Protein AF-A0A7J6VMP1-F1 (afdb_monomer)

InterPro domains:
  IPR037759 Uncharacterized protein At4g29660-like [PTHR37898] (1-77)

Foldseek 3Di:
DVVVVVVVVVVVVVVVVVVVVVVVVCVVVDDPDDCVVVVVVVVVVVVVVVVVLVVVQVVVVVVVCVVPPPDDDDGDDD

Organism: Thalictrum thalictroides (NCBI:txid46969)

Structure (mmCIF, N/CA/C/O backbone):
data_AF-A0A7J6VMP1-F1
#
_entry.id   AF-A0A7J6VMP1-F1
#
loop_
_atom_site.group_PDB
_atom_site.id
_atom_site.type_symbol
_atom_site.label_atom_id
_atom_site.label_alt_id
_atom_site.label_comp_id
_atom_site.label_asym_id
_atom_site.label_entity_id
_atom_site.label_seq_id
_atom_site.pdbx_PDB_ins_code
_atom_site.Cartn_x
_atom_site.Cartn_y
_atom_site.Cartn_z
_atom_site.occupancy
_atom_site.B_iso_or_equiv
_atom_site.auth_seq_id
_atom_site.auth_comp_id
_atom_site.auth_asym_id
_atom_site.auth_atom_id
_atom_site.pdbx_PDB_model_num
ATOM 1 N N . MET A 1 1 ? 39.991 22.953 -35.306 1.00 57.47 1 MET A N 1
ATOM 2 C CA . MET A 1 1 ? 39.688 22.427 -33.950 1.00 57.47 1 MET A CA 1
ATOM 3 C C . MET A 1 1 ? 38.192 22.265 -33.691 1.00 57.47 1 MET A C 1
ATOM 5 O O . MET A 1 1 ? 37.805 21.189 -33.253 1.00 57.47 1 MET A O 1
ATOM 9 N N . ALA A 1 2 ? 37.348 23.263 -33.991 1.00 68.75 2 ALA A N 1
ATOM 10 C CA . ALA A 1 2 ? 35.897 23.201 -33.750 1.00 68.75 2 ALA A CA 1
ATOM 11 C C . ALA A 1 2 ? 35.200 21.983 -34.393 1.00 68.75 2 ALA A C 1
ATOM 13 O O . ALA A 1 2 ? 34.368 21.342 -33.764 1.00 68.75 2 ALA A O 1
ATOM 14 N N . THR A 1 3 ? 35.595 21.590 -35.604 1.00 79.50 3 THR A N 1
ATOM 15 C CA . THR A 1 3 ? 35.050 20.421 -36.316 1.00 79.50 3 THR A CA 1
ATOM 16 C C . THR A 1 3 ? 35.284 19.090 -35.596 1.00 79.50 3 THR A C 1
ATOM 18 O O . THR A 1 3 ? 34.424 18.219 -35.640 1.00 79.50 3 THR A O 1
ATOM 21 N N . ASN A 1 4 ? 36.410 18.927 -34.893 1.00 86.00 4 ASN A N 1
ATOM 22 C CA . ASN A 1 4 ? 36.704 17.695 -34.149 1.00 86.00 4 ASN A CA 1
ATOM 23 C C . ASN A 1 4 ? 35.887 17.607 -32.852 1.00 86.00 4 ASN A C 1
ATOM 25 O O . ASN A 1 4 ? 35.476 16.519 -32.459 1.00 86.00 4 ASN A O 1
ATOM 29 N N . LEU A 1 5 ? 35.623 18.751 -32.211 1.00 88.81 5 LEU A N 1
ATOM 30 C CA . LEU A 1 5 ? 34.716 18.848 -31.063 1.00 88.81 5 LEU A CA 1
ATOM 31 C C . LEU A 1 5 ? 33.278 18.510 -31.470 1.00 88.81 5 LEU A C 1
ATOM 33 O O . LEU A 1 5 ? 32.638 17.699 -30.809 1.00 88.81 5 LEU A O 1
ATOM 37 N N . TRP A 1 6 ? 32.806 19.055 -32.594 1.00 89.69 6 TRP A N 1
ATOM 38 C CA . TRP A 1 6 ? 31.476 18.753 -33.128 1.00 89.69 6 TRP A CA 1
ATOM 39 C C . TRP A 1 6 ? 31.309 17.285 -33.523 1.00 89.69 6 TRP A C 1
ATOM 41 O O . TRP A 1 6 ? 30.283 16.693 -33.200 1.00 89.69 6 TRP A O 1
ATOM 51 N N . LYS A 1 7 ? 32.324 16.671 -34.145 1.00 92.06 7 LYS A N 1
ATOM 52 C CA . LYS A 1 7 ? 32.31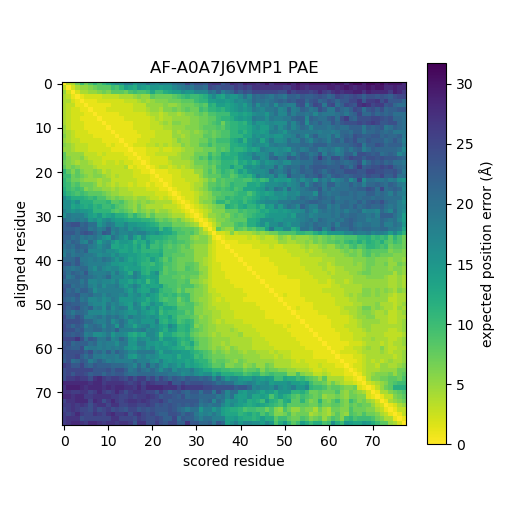3 15.229 -34.443 1.00 92.06 7 LYS A CA 1
ATOM 53 C C . LYS A 1 7 ? 32.211 14.383 -33.174 1.00 92.06 7 LYS A C 1
ATOM 55 O O . LYS A 1 7 ? 31.318 13.552 -33.076 1.00 92.06 7 LYS A O 1
ATOM 60 N N . ARG A 1 8 ? 33.045 14.662 -32.165 1.00 90.31 8 ARG A N 1
ATOM 61 C CA . ARG A 1 8 ? 32.991 13.966 -30.866 1.00 90.31 8 ARG A CA 1
ATOM 62 C C . ARG A 1 8 ? 31.649 14.142 -30.159 1.00 90.31 8 ARG A C 1
ATOM 64 O O . ARG A 1 8 ? 31.149 13.203 -29.551 1.00 90.31 8 ARG A O 1
ATOM 71 N N . TYR A 1 9 ? 31.064 15.334 -30.233 1.00 90.62 9 TYR A N 1
ATOM 72 C CA . TYR A 1 9 ? 29.755 15.599 -29.646 1.00 90.62 9 TYR A CA 1
ATOM 73 C C . TYR A 1 9 ? 28.637 14.837 -30.370 1.00 90.62 9 TYR A C 1
ATOM 75 O O . TYR A 1 9 ? 27.785 14.238 -29.718 1.00 90.62 9 TYR A O 1
ATOM 83 N N . ALA A 1 10 ? 28.669 14.796 -31.704 1.00 90.38 10 ALA A N 1
ATOM 84 C CA . ALA A 1 10 ? 27.720 14.022 -32.498 1.00 90.38 10 ALA A CA 1
ATOM 85 C C . ALA A 1 10 ? 27.834 12.512 -32.218 1.00 90.38 10 ALA A C 1
ATOM 87 O O . ALA A 1 10 ? 26.815 11.859 -32.008 1.00 90.38 10 ALA A O 1
ATOM 88 N N . GLU A 1 11 ? 29.052 11.970 -32.124 1.00 92.12 11 GLU A N 1
ATOM 89 C CA . GLU A 1 11 ? 29.304 10.568 -31.750 1.00 92.12 11 GLU A CA 1
ATOM 90 C C . GLU A 1 11 ? 28.819 10.249 -30.327 1.00 92.12 11 GLU A C 1
ATOM 92 O O . GLU A 1 11 ? 28.205 9.206 -30.086 1.00 92.12 11 GLU A O 1
ATOM 97 N N . TYR A 1 12 ? 29.039 11.163 -29.378 1.00 92.44 12 TYR A N 1
ATOM 98 C CA . TYR A 1 12 ? 28.529 11.032 -28.013 1.00 92.44 12 TYR A CA 1
ATOM 99 C C . TYR A 1 12 ? 26.998 11.012 -27.977 1.00 92.44 12 TYR A C 1
ATOM 101 O O . TYR A 1 12 ? 26.398 10.169 -27.309 1.00 92.44 12 TYR A O 1
ATOM 109 N N . LEU A 1 13 ? 26.351 11.925 -28.706 1.00 91.88 13 LEU A N 1
ATOM 110 C CA . LEU A 1 13 ? 24.897 11.937 -28.807 1.00 91.88 13 LEU A CA 1
ATOM 111 C C . LEU A 1 13 ? 24.388 10.643 -29.444 1.00 91.88 13 LEU A C 1
ATOM 113 O O . LEU A 1 13 ? 23.486 10.025 -28.886 1.00 91.88 13 LEU A O 1
ATOM 117 N N . HIS A 1 14 ? 24.985 10.202 -30.551 1.00 88.44 14 HIS A N 1
ATOM 118 C CA . HIS A 1 14 ? 24.586 8.981 -31.251 1.00 88.44 14 HIS A CA 1
ATOM 119 C C . HIS A 1 14 ? 24.663 7.748 -30.345 1.00 88.44 14 HIS A C 1
ATOM 121 O O . HIS A 1 14 ? 23.671 7.049 -30.155 1.00 88.44 14 HIS A O 1
ATOM 127 N N . THR A 1 15 ? 25.804 7.540 -29.685 1.00 89.94 15 THR A N 1
ATOM 128 C CA . THR A 1 15 ? 25.988 6.419 -28.747 1.00 89.94 15 THR A CA 1
ATOM 129 C C . THR A 1 15 ? 25.059 6.501 -27.534 1.00 89.94 15 THR A C 1
ATOM 131 O O . THR A 1 15 ? 24.653 5.472 -26.989 1.00 89.94 15 THR A O 1
ATOM 134 N N . LYS A 1 16 ? 24.686 7.708 -27.092 1.00 90.44 16 LYS A N 1
ATOM 135 C CA . LYS A 1 16 ? 23.670 7.894 -26.049 1.00 90.44 16 LYS A CA 1
ATOM 136 C C . LYS A 1 16 ? 22.278 7.476 -26.539 1.00 90.44 16 LYS A C 1
ATOM 138 O O . LYS A 1 16 ? 21.571 6.792 -25.799 1.00 90.44 16 LYS A O 1
ATOM 143 N N . TRP A 1 17 ? 21.904 7.851 -27.762 1.00 89.88 17 TRP A N 1
ATOM 144 C CA . TRP A 1 17 ? 20.623 7.482 -28.375 1.00 89.88 17 TRP A CA 1
ATOM 145 C C . TRP A 1 17 ? 20.508 5.976 -28.618 1.00 89.88 17 TRP A C 1
ATOM 147 O O . TRP A 1 17 ? 19.495 5.389 -28.247 1.00 89.88 17 TRP A O 1
ATOM 157 N N . GLU A 1 18 ? 21.553 5.331 -29.137 1.00 90.06 18 GLU A N 1
ATOM 158 C CA . GLU A 1 18 ? 21.582 3.874 -29.342 1.00 90.06 18 GLU A CA 1
ATOM 159 C C . GLU A 1 18 ? 21.391 3.107 -28.034 1.00 90.06 18 GLU A C 1
ATOM 161 O O . GLU A 1 18 ? 20.604 2.163 -27.970 1.00 90.06 18 GLU A O 1
ATOM 166 N N . LYS A 1 19 ? 22.060 3.546 -26.960 1.00 85.94 19 LYS A N 1
ATOM 167 C CA . LYS A 1 19 ? 21.871 2.956 -25.630 1.00 85.94 19 LYS A CA 1
ATOM 168 C C . LYS A 1 19 ? 20.430 3.103 -25.157 1.00 85.94 19 LYS A C 1
ATOM 170 O O . LYS A 1 19 ? 19.881 2.150 -24.618 1.00 85.94 19 LYS A O 1
ATOM 175 N N . MET A 1 20 ? 19.821 4.274 -25.342 1.00 88.12 20 MET A N 1
ATOM 176 C CA . MET A 1 20 ? 18.442 4.512 -24.914 1.00 88.12 20 MET A CA 1
ATOM 177 C C . MET A 1 20 ? 17.448 3.649 -25.697 1.00 88.12 20 MET A C 1
ATOM 179 O O . MET A 1 20 ? 16.593 3.018 -25.086 1.00 88.12 20 MET A O 1
ATOM 183 N N . TYR A 1 21 ? 17.613 3.556 -27.017 1.00 89.31 21 TYR A N 1
ATOM 184 C CA . TYR A 1 21 ? 16.791 2.704 -27.877 1.00 89.31 21 TYR A CA 1
ATOM 185 C C . TYR A 1 21 ? 16.920 1.219 -27.512 1.00 89.31 21 TYR A C 1
ATOM 187 O O . TYR A 1 21 ? 15.927 0.503 -27.414 1.00 89.31 21 TYR A O 1
ATOM 195 N N . PHE A 1 22 ? 18.144 0.759 -27.239 1.00 86.75 22 PHE A N 1
ATOM 196 C CA . PHE A 1 22 ? 18.389 -0.598 -26.761 1.00 86.75 22 PHE A CA 1
ATOM 197 C C . PHE A 1 22 ? 17.660 -0.881 -25.440 1.00 86.75 22 PHE A C 1
ATOM 199 O O . PHE A 1 22 ? 16.973 -1.896 -25.324 1.00 86.75 22 PHE A O 1
ATOM 206 N N . TRP A 1 23 ? 17.751 0.025 -24.463 1.00 84.50 23 TRP A N 1
ATOM 207 C CA . TRP A 1 23 ? 17.023 -0.119 -23.201 1.00 84.50 23 TRP A CA 1
ATOM 208 C C . TRP A 1 23 ? 15.505 -0.163 -23.400 1.00 84.50 23 TRP A C 1
ATOM 210 O O . TRP A 1 23 ? 14.857 -1.029 -22.817 1.00 84.50 23 TRP A O 1
ATOM 220 N N . ASP A 1 24 ? 14.962 0.691 -24.267 1.00 87.12 24 ASP A N 1
ATOM 221 C CA . ASP A 1 24 ? 13.529 0.743 -24.582 1.00 87.12 24 ASP A CA 1
ATOM 222 C C . ASP A 1 24 ? 13.038 -0.552 -25.260 1.00 87.12 24 ASP A C 1
ATOM 224 O O . ASP A 1 24 ? 11.986 -1.105 -24.929 1.00 87.12 24 ASP A O 1
ATOM 228 N N . SER A 1 25 ? 13.863 -1.135 -26.137 1.00 87.19 25 SER A N 1
ATOM 229 C CA . SER A 1 25 ? 13.559 -2.428 -26.763 1.00 87.19 25 SER A CA 1
ATOM 230 C C . SER A 1 25 ? 13.510 -3.593 -25.762 1.00 87.19 25 SER A C 1
ATOM 232 O O . SER A 1 25 ? 12.719 -4.522 -25.931 1.00 87.19 25 SER A O 1
ATOM 234 N N . ILE A 1 26 ? 14.313 -3.538 -24.692 1.00 89.00 26 ILE A N 1
ATOM 235 C CA . ILE A 1 26 ? 14.361 -4.569 -23.642 1.00 89.00 26 ILE A CA 1
ATOM 236 C C . ILE A 1 26 ? 13.286 -4.339 -22.572 1.00 89.00 26 ILE A C 1
ATOM 238 O O . ILE A 1 26 ? 12.887 -5.292 -21.901 1.00 89.00 26 ILE A O 1
ATOM 242 N N . GLU A 1 27 ? 12.778 -3.111 -22.429 1.00 80.75 27 GLU A N 1
ATOM 243 C CA . GLU A 1 27 ? 11.728 -2.734 -21.469 1.00 80.75 27 GLU A CA 1
ATOM 244 C C . GLU A 1 27 ? 10.522 -3.691 -21.544 1.00 80.75 27 GLU A C 1
ATOM 246 O O . GLU A 1 27 ? 10.018 -4.130 -20.512 1.00 80.75 27 GLU A O 1
ATOM 251 N N . HIS A 1 28 ? 10.136 -4.116 -22.752 1.00 77.62 28 HIS A N 1
ATOM 252 C CA . HIS A 1 28 ? 9.031 -5.051 -23.004 1.00 77.62 28 HIS A CA 1
ATOM 253 C C . HIS A 1 28 ? 9.262 -6.463 -22.438 1.00 77.62 28 HIS A C 1
ATOM 255 O O . HIS A 1 28 ? 8.308 -7.160 -22.095 1.00 77.62 28 HIS A O 1
ATOM 261 N N . TYR A 1 29 ? 10.522 -6.885 -22.320 1.00 81.25 29 TYR A N 1
ATOM 262 C CA . TYR A 1 29 ? 10.920 -8.176 -21.744 1.00 81.25 29 TYR A CA 1
ATOM 263 C C . TYR A 1 29 ? 11.235 -8.074 -20.250 1.00 81.25 29 TYR A C 1
ATOM 265 O O . TYR A 1 29 ? 11.447 -9.086 -19.573 1.00 81.25 29 TYR A O 1
ATOM 273 N N . ARG A 1 30 ? 11.285 -6.854 -19.708 1.00 76.31 30 ARG A N 1
ATOM 274 C CA . ARG A 1 30 ? 11.524 -6.624 -18.290 1.00 76.31 30 ARG A CA 1
ATOM 275 C C . ARG A 1 30 ? 10.284 -7.037 -17.505 1.00 76.31 30 ARG A C 1
ATOM 277 O O . ARG A 1 30 ? 9.157 -6.708 -17.859 1.00 76.31 30 ARG A O 1
ATOM 284 N N . ARG A 1 31 ? 10.492 -7.744 -16.389 1.00 73.12 31 ARG A N 1
ATOM 285 C CA . ARG A 1 31 ? 9.401 -8.120 -15.480 1.00 73.12 31 ARG A CA 1
ATOM 286 C C . ARG A 1 31 ? 8.595 -6.861 -15.110 1.00 73.12 31 ARG A C 1
ATOM 288 O O . ARG A 1 31 ? 9.213 -5.898 -14.641 1.00 73.12 31 ARG A O 1
ATOM 295 N N . PRO A 1 32 ? 7.257 -6.859 -15.270 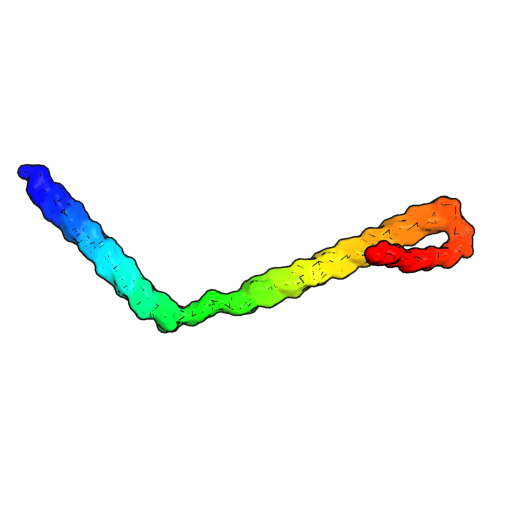1.00 72.81 32 PRO A N 1
ATOM 296 C CA . PRO A 1 32 ? 6.438 -5.711 -14.904 1.00 72.81 32 PRO A CA 1
ATOM 297 C C . PRO A 1 32 ? 6.691 -5.341 -13.441 1.00 72.81 32 PRO A C 1
ATOM 299 O O . PRO A 1 32 ? 6.853 -6.222 -12.587 1.00 72.81 32 PRO A O 1
ATOM 302 N N . LYS A 1 33 ? 6.754 -4.033 -13.151 1.00 69.62 33 LYS A N 1
ATOM 303 C CA . LYS A 1 33 ? 6.910 -3.532 -11.777 1.00 69.62 33 LYS A CA 1
ATOM 304 C C . LYS A 1 33 ? 5.835 -4.187 -10.907 1.00 69.62 33 LYS A C 1
ATOM 306 O O . LYS A 1 33 ? 4.658 -4.185 -11.252 1.00 69.62 33 LYS A O 1
ATOM 311 N N . THR A 1 34 ? 6.264 -4.814 -9.816 1.00 71.38 34 THR A N 1
ATOM 312 C CA . THR A 1 34 ? 5.455 -5.763 -9.050 1.00 71.38 34 THR A CA 1
ATOM 313 C C . THR A 1 34 ? 4.170 -5.120 -8.529 1.00 71.38 34 THR A C 1
ATOM 315 O O . THR A 1 34 ? 4.212 -4.202 -7.709 1.00 71.38 34 THR A O 1
ATOM 318 N N . PHE A 1 35 ? 3.026 -5.676 -8.943 1.00 78.31 35 PHE A N 1
ATOM 319 C CA . PHE A 1 35 ? 1.687 -5.339 -8.437 1.00 78.31 35 PHE A CA 1
ATOM 320 C C . PHE A 1 35 ? 1.594 -5.430 -6.903 1.00 78.31 35 PHE A C 1
ATOM 322 O O . PHE A 1 35 ? 0.819 -4.722 -6.267 1.00 78.31 35 PHE A O 1
ATOM 329 N N . THR A 1 36 ? 2.473 -6.225 -6.288 1.00 83.75 36 THR A N 1
ATOM 330 C CA . THR A 1 36 ? 2.653 -6.342 -4.838 1.00 83.75 36 THR A CA 1
ATOM 331 C C . THR A 1 36 ? 2.765 -4.990 -4.135 1.00 83.75 36 THR A C 1
ATOM 333 O O . THR A 1 36 ? 2.184 -4.820 -3.069 1.00 83.75 36 THR A O 1
ATOM 336 N N . ARG A 1 37 ? 3.459 -4.000 -4.720 1.00 86.06 37 ARG A N 1
ATOM 337 C CA . ARG A 1 37 ? 3.625 -2.686 -4.073 1.00 86.06 37 ARG A CA 1
ATOM 338 C C . ARG A 1 37 ? 2.298 -1.935 -3.947 1.00 86.06 37 ARG A C 1
ATOM 340 O O . ARG A 1 37 ? 2.077 -1.251 -2.955 1.00 86.06 37 ARG A O 1
ATOM 347 N N . VAL A 1 38 ? 1.423 -2.098 -4.935 1.00 89.38 38 VAL A N 1
ATOM 348 C CA . VAL A 1 38 ? 0.084 -1.504 -4.953 1.00 89.38 38 VAL A CA 1
ATOM 349 C C . VAL A 1 38 ? -0.805 -2.198 -3.922 1.00 89.38 38 VAL A C 1
ATOM 351 O O . VAL A 1 38 ? -1.420 -1.527 -3.100 1.00 89.38 38 VAL A O 1
ATOM 354 N N . VAL A 1 39 ? -0.796 -3.533 -3.886 1.00 90.06 39 VAL A N 1
ATOM 355 C CA . VAL A 1 39 ? -1.562 -4.325 -2.905 1.00 90.06 39 VAL A CA 1
ATOM 356 C C . VAL A 1 39 ? -1.178 -3.973 -1.466 1.00 90.06 39 VAL A C 1
ATOM 358 O O . VAL A 1 39 ? -2.056 -3.749 -0.638 1.00 90.06 39 VAL A O 1
ATOM 361 N N . VAL A 1 40 ? 0.122 -3.874 -1.173 1.00 94.69 40 VAL A N 1
ATOM 362 C CA . VAL A 1 40 ? 0.613 -3.500 0.164 1.00 94.69 40 VAL A CA 1
ATOM 363 C C . VAL A 1 40 ? 0.145 -2.097 0.549 1.00 94.69 40 VAL A C 1
ATOM 365 O O . VAL A 1 40 ? -0.301 -1.897 1.677 1.00 94.69 40 VAL A O 1
ATOM 368 N N . LEU A 1 41 ? 0.193 -1.141 -0.385 1.00 94.88 41 LEU A N 1
ATOM 369 C CA . LEU A 1 41 ? -0.280 0.220 -0.136 1.00 94.88 41 LEU A CA 1
ATOM 370 C C . LEU A 1 41 ? -1.774 0.224 0.220 1.00 94.88 41 LEU A C 1
ATOM 372 O O . LEU A 1 41 ? -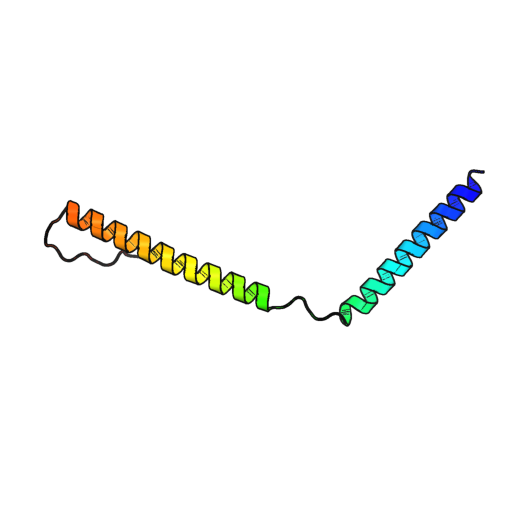2.150 0.779 1.250 1.00 94.88 41 LEU A O 1
ATOM 376 N N . TYR A 1 42 ? -2.609 -0.445 -0.577 1.00 94.69 42 TYR A N 1
ATOM 377 C CA . TYR A 1 42 ? -4.048 -0.518 -0.317 1.00 94.69 42 TYR A CA 1
ATOM 378 C C . TYR A 1 42 ? -4.373 -1.220 1.001 1.00 94.69 42 TYR A C 1
ATOM 380 O O . TYR A 1 42 ? -5.204 -0.724 1.759 1.00 94.69 42 TYR A O 1
ATOM 388 N N . ALA A 1 43 ? -3.690 -2.325 1.309 1.00 96.81 43 ALA A N 1
ATOM 389 C CA . ALA A 1 43 ? -3.857 -3.014 2.583 1.00 96.81 43 ALA A CA 1
ATOM 390 C C . ALA A 1 43 ? -3.499 -2.093 3.759 1.00 96.81 43 ALA A C 1
ATOM 392 O O . ALA A 1 43 ? -4.281 -1.968 4.699 1.00 96.81 43 ALA A O 1
ATOM 393 N N . SER A 1 44 ? -2.360 -1.395 3.686 1.00 97.31 44 SER A N 1
ATOM 394 C CA . SER A 1 44 ? -1.952 -0.463 4.742 1.00 97.31 44 SER A CA 1
ATOM 395 C C . SER A 1 44 ? -2.963 0.671 4.930 1.00 97.31 44 SER A C 1
ATOM 397 O O . SER A 1 44 ? -3.398 0.907 6.052 1.00 97.31 44 SER A O 1
ATOM 399 N N . ALA A 1 45 ? -3.422 1.298 3.842 1.00 97.19 45 ALA A N 1
ATOM 400 C CA . ALA A 1 45 ? -4.404 2.376 3.890 1.00 97.19 45 ALA A CA 1
ATOM 401 C C . ALA A 1 45 ? -5.737 1.916 4.501 1.00 97.19 45 ALA A C 1
ATOM 403 O O . ALA A 1 45 ? -6.307 2.620 5.334 1.00 97.19 45 ALA A O 1
ATOM 404 N N . PHE A 1 46 ? -6.206 0.719 4.134 1.00 96.88 46 PHE A N 1
ATOM 405 C CA . PHE A 1 46 ? -7.421 0.136 4.698 1.00 96.88 46 PHE A CA 1
ATOM 406 C C . PHE A 1 46 ? -7.301 -0.054 6.214 1.00 96.88 46 PHE A C 1
ATOM 408 O O . PHE A 1 46 ? -8.142 0.436 6.968 1.00 96.88 46 PHE A O 1
ATOM 415 N N . TYR A 1 47 ? -6.233 -0.707 6.679 1.00 97.56 47 TYR A N 1
ATOM 416 C CA . TYR A 1 47 ? -6.055 -0.968 8.108 1.00 97.56 47 TYR A CA 1
ATOM 417 C C . TYR A 1 47 ? -5.809 0.307 8.916 1.00 97.56 47 TYR A C 1
ATOM 419 O O . TYR A 1 47 ? -6.341 0.428 10.017 1.00 97.56 47 TYR A O 1
ATOM 427 N N . THR A 1 48 ? -5.085 1.289 8.376 1.00 97.44 48 THR A N 1
ATOM 428 C CA . THR A 1 48 ? -4.946 2.599 9.025 1.00 97.44 48 THR A CA 1
ATOM 429 C C . THR A 1 48 ? -6.300 3.294 9.179 1.00 97.44 48 THR A C 1
ATOM 431 O O . THR A 1 48 ? -6.568 3.854 10.240 1.00 97.44 48 THR A O 1
ATOM 434 N N . GLY A 1 49 ? -7.180 3.212 8.176 1.00 96.19 49 GLY A N 1
ATOM 435 C CA . GLY A 1 49 ? -8.541 3.748 8.259 1.00 96.19 49 GLY A CA 1
ATOM 436 C C . GLY A 1 49 ? -9.391 3.063 9.334 1.00 96.19 49 GLY A C 1
ATOM 437 O O . GLY A 1 49 ? -10.015 3.744 10.145 1.00 96.19 49 GLY A O 1
ATOM 438 N N . VAL A 1 50 ? -9.363 1.726 9.396 1.00 96.50 50 VAL A N 1
ATOM 439 C CA . VAL A 1 50 ? -10.089 0.946 10.418 1.00 96.50 50 VAL A CA 1
ATOM 440 C C . VAL A 1 50 ? -9.601 1.283 11.828 1.00 96.50 50 VAL A C 1
ATOM 442 O O . VAL A 1 50 ? -10.413 1.499 12.727 1.00 96.50 50 VAL A O 1
ATOM 445 N N . VAL A 1 51 ? -8.283 1.367 12.027 1.00 96.94 51 VAL A N 1
ATOM 446 C CA . VAL A 1 51 ? -7.695 1.729 13.325 1.00 96.94 51 VAL A CA 1
ATOM 447 C C . VAL A 1 51 ? -8.057 3.165 13.705 1.00 96.94 51 VAL A C 1
ATOM 449 O O . VAL A 1 51 ? -8.459 3.404 14.840 1.00 96.94 51 VAL A O 1
ATOM 452 N N . GLY A 1 52 ? -7.980 4.109 12.763 1.00 95.62 52 GLY A N 1
ATOM 453 C CA . GLY A 1 52 ? -8.381 5.497 12.994 1.00 95.62 52 GLY A CA 1
ATOM 454 C C . GLY A 1 52 ? -9.845 5.617 13.421 1.00 95.62 52 GLY A C 1
ATOM 455 O O . GLY A 1 52 ? -10.130 6.254 14.432 1.00 95.62 52 GLY A O 1
ATOM 456 N N . ALA A 1 53 ? -10.752 4.934 12.715 1.00 93.50 53 ALA A N 1
ATOM 457 C CA . ALA A 1 53 ? -12.177 4.906 13.047 1.00 93.50 53 ALA A CA 1
ATOM 458 C C . ALA A 1 53 ? -12.440 4.296 14.434 1.00 93.50 53 ALA A C 1
ATOM 460 O O . ALA A 1 53 ? -13.253 4.811 15.202 1.00 93.50 53 ALA A O 1
ATOM 461 N N . ALA A 1 54 ? -11.722 3.224 14.784 1.00 93.12 54 ALA A N 1
ATOM 462 C CA . ALA A 1 54 ? -11.825 2.613 16.103 1.00 93.12 54 ALA A CA 1
ATOM 463 C C . ALA A 1 54 ? -11.372 3.573 17.214 1.00 93.12 54 ALA A C 1
ATOM 465 O O . ALA A 1 54 ? -12.053 3.682 18.231 1.00 93.12 54 ALA A O 1
ATOM 466 N N . ILE A 1 55 ? -10.270 4.303 17.013 1.00 95.00 55 ILE A N 1
ATOM 467 C CA . ILE A 1 55 ? -9.779 5.296 17.981 1.00 95.00 55 ILE A CA 1
ATOM 468 C C . ILE A 1 55 ? -10.802 6.423 18.163 1.00 95.00 55 ILE A C 1
ATOM 470 O O . ILE A 1 55 ? -11.121 6.778 19.296 1.00 95.00 55 ILE A O 1
ATOM 474 N N . THR A 1 56 ? -11.355 6.962 17.073 1.00 92.75 56 THR A N 1
ATOM 475 C CA . THR A 1 56 ? -12.353 8.041 17.161 1.00 92.75 56 THR A CA 1
ATOM 476 C C . THR A 1 56 ? -13.641 7.588 17.842 1.00 92.75 56 THR A C 1
ATOM 478 O O . THR A 1 56 ? -14.200 8.331 18.645 1.00 92.75 56 THR A O 1
ATOM 481 N N . GLU A 1 57 ? -14.077 6.354 17.581 1.00 90.81 57 GLU A N 1
ATOM 482 C CA . GLU A 1 57 ? -15.252 5.754 18.218 1.00 90.81 57 GLU A CA 1
ATOM 483 C C . GLU A 1 57 ? -15.044 5.570 19.730 1.00 90.81 57 GLU A C 1
ATOM 485 O O . GLU A 1 57 ? -15.950 5.850 20.516 1.00 90.81 57 GLU A O 1
ATOM 490 N N . GLN A 1 58 ? -13.860 5.116 20.160 1.00 90.50 58 GLN A N 1
ATOM 491 C CA . GLN A 1 58 ? -13.551 4.997 21.590 1.00 90.50 58 GLN A CA 1
ATOM 492 C C . GLN A 1 58 ? -13.503 6.368 22.263 1.00 90.50 58 GLN A C 1
ATOM 494 O O . GLN A 1 58 ? -14.135 6.558 23.299 1.00 90.50 58 GLN A O 1
ATOM 499 N N . HIS A 1 59 ? -12.853 7.349 21.637 1.00 90.81 59 HIS A N 1
ATOM 500 C CA . HIS A 1 59 ? -12.788 8.701 22.185 1.00 90.81 59 HIS A CA 1
ATOM 501 C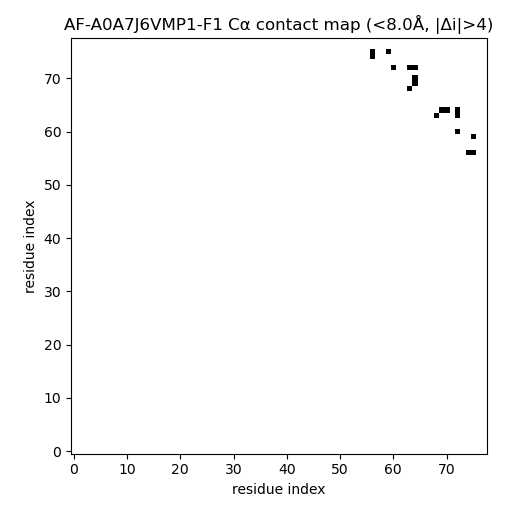 C . HIS A 1 59 ? -14.180 9.345 22.323 1.00 90.81 59 HIS A C 1
ATOM 503 O O . HIS A 1 59 ? -14.476 10.002 23.322 1.00 90.81 59 HIS A O 1
ATOM 509 N N . HIS A 1 60 ? -15.072 9.119 21.353 1.00 88.06 60 HIS A N 1
ATOM 510 C CA . HIS A 1 60 ? -16.462 9.567 21.438 1.00 88.06 60 HIS A CA 1
ATOM 511 C C . HIS A 1 60 ? -17.204 8.941 22.626 1.00 88.06 60 HIS A C 1
ATOM 513 O O . HIS A 1 60 ? -17.920 9.641 23.344 1.00 88.06 60 HIS A O 1
ATOM 519 N N . LYS A 1 61 ? -17.014 7.636 22.850 1.00 87.56 61 LYS A N 1
ATOM 520 C CA . LYS A 1 61 ? -17.623 6.908 23.972 1.00 87.56 61 LYS A CA 1
ATOM 521 C C . LYS A 1 61 ? -17.147 7.418 25.322 1.00 87.56 61 LYS A C 1
ATOM 523 O O . LYS A 1 61 ? -17.985 7.651 26.190 1.00 87.56 61 LYS A O 1
ATOM 528 N N . GLU A 1 62 ? -15.842 7.615 25.477 1.00 88.00 62 GLU A N 1
ATOM 529 C CA . GLU A 1 62 ? -15.248 8.152 26.706 1.00 88.00 62 GLU A CA 1
ATOM 530 C C . GLU A 1 62 ? -15.849 9.518 27.047 1.00 88.00 62 GLU A C 1
ATOM 532 O O . GLU A 1 62 ? -16.397 9.695 28.135 1.00 88.00 62 GLU A O 1
ATOM 537 N N . LYS A 1 63 ? -15.874 10.441 26.078 1.00 86.81 63 LYS A N 1
ATOM 538 C CA . LYS A 1 63 ? -16.456 11.774 26.271 1.00 86.81 63 LYS A CA 1
ATOM 539 C C . LYS A 1 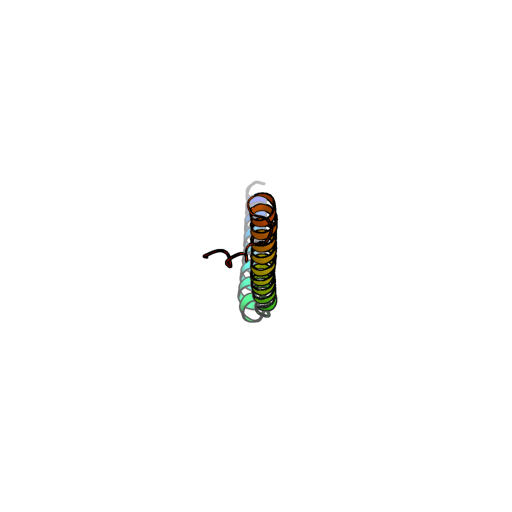63 ? -17.950 11.726 26.615 1.00 86.81 63 LYS A C 1
ATOM 541 O O . LYS A 1 63 ? -18.417 12.458 27.482 1.00 86.8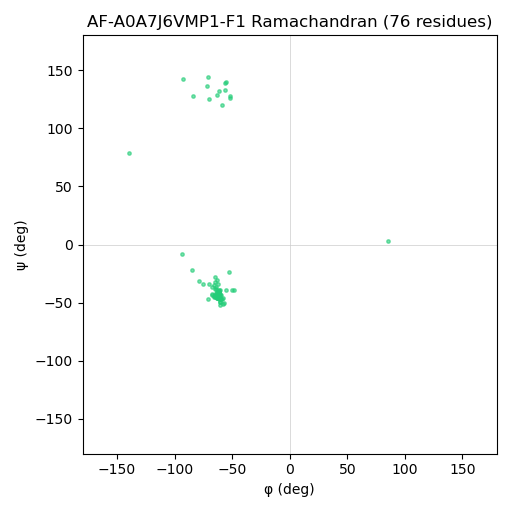1 63 LYS A O 1
ATOM 546 N N . TYR A 1 64 ? -18.718 10.854 25.960 1.00 84.75 64 TYR A N 1
ATOM 547 C CA . TYR A 1 64 ? -20.145 10.705 26.259 1.00 84.75 64 TYR A CA 1
ATOM 548 C C . TYR A 1 64 ? -20.384 10.192 27.687 1.00 84.75 64 TYR A C 1
ATOM 550 O O . TYR A 1 64 ? -21.340 10.610 28.340 1.00 84.75 64 TYR A O 1
ATOM 558 N N . TRP A 1 65 ? -19.531 9.294 28.187 1.00 84.50 65 TRP A N 1
ATOM 559 C CA . TRP A 1 65 ? -19.628 8.777 29.555 1.00 84.50 65 TRP A CA 1
ATOM 560 C C . TRP A 1 65 ? -19.277 9.816 30.618 1.00 84.50 65 TRP A C 1
ATOM 562 O O . TRP A 1 65 ? -19.907 9.809 31.676 1.00 84.50 65 TRP A O 1
ATOM 572 N N . GLU A 1 66 ? -18.336 10.719 30.338 1.00 84.12 66 GLU A N 1
ATOM 573 C CA . GLU A 1 66 ? -18.049 11.864 31.211 1.00 84.12 66 GLU A CA 1
ATOM 574 C C . GLU A 1 66 ? -19.268 12.787 31.351 1.00 84.12 66 GLU A C 1
ATOM 576 O O . GLU A 1 66 ? -19.595 13.234 32.450 1.00 84.12 66 GLU A O 1
ATOM 581 N N . GLU A 1 67 ? -19.969 13.044 30.246 1.00 85.12 67 GLU A N 1
A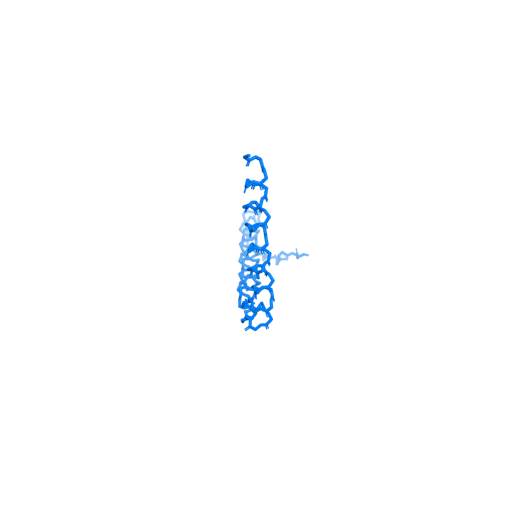TOM 582 C CA . GLU A 1 67 ? -21.133 13.934 30.222 1.00 85.12 67 GLU A CA 1
ATOM 583 C C . GLU A 1 67 ? -22.413 13.260 30.754 1.00 85.12 67 GLU A C 1
ATOM 585 O O . GLU A 1 67 ? -23.282 13.931 31.319 1.00 85.12 67 GLU A O 1
ATOM 590 N N . GLN A 1 68 ? -22.568 11.943 30.566 1.00 82.56 68 GLN A N 1
ATOM 591 C CA . GLN A 1 68 ? -23.786 11.196 30.906 1.00 82.56 68 GLN A CA 1
ATOM 592 C C . GLN A 1 68 ? -23.473 9.823 31.533 1.00 82.56 68 GLN A C 1
ATOM 594 O O . GLN A 1 68 ? -23.616 8.787 30.867 1.00 82.56 68 GLN A O 1
ATOM 599 N N . PRO A 1 69 ? -23.109 9.774 32.829 1.00 78.06 69 PRO A N 1
ATOM 600 C CA . PRO A 1 69 ? -22.756 8.523 33.489 1.00 78.06 69 PRO A CA 1
ATOM 601 C C . PRO A 1 69 ? -23.932 7.532 33.491 1.00 78.06 69 PRO A C 1
ATOM 603 O O . PRO A 1 69 ? -25.062 7.872 33.843 1.00 78.06 69 PRO A O 1
ATOM 606 N N . GLY A 1 70 ? -23.658 6.283 33.100 1.00 71.38 70 GLY A N 1
ATOM 607 C CA . GLY A 1 70 ? -24.605 5.163 33.187 1.00 71.38 70 GLY A CA 1
ATOM 608 C C . GLY A 1 70 ? -25.587 5.007 32.020 1.00 71.38 70 GLY A C 1
ATOM 609 O O . GLY A 1 70 ? -26.426 4.107 32.061 1.00 71.38 70 GLY A O 1
ATOM 610 N N . LYS A 1 71 ? -25.498 5.830 30.965 1.00 76.88 71 LYS A N 1
ATOM 611 C CA . LYS A 1 71 ? -26.301 5.644 29.744 1.00 76.88 71 LYS A CA 1
ATOM 612 C C . LYS A 1 71 ? -25.558 4.818 28.694 1.00 76.88 71 LYS A C 1
ATOM 614 O O . LYS A 1 71 ? -24.355 4.967 28.496 1.00 76.88 71 LYS A O 1
ATOM 619 N N . ALA A 1 72 ? -26.297 3.966 27.982 1.00 75.75 72 ALA A N 1
ATOM 620 C CA . ALA A 1 72 ? -25.759 3.234 26.840 1.00 75.75 72 ALA A CA 1
ATOM 621 C C . ALA A 1 72 ? -25.333 4.219 25.738 1.00 75.75 72 ALA A C 1
ATOM 623 O O . ALA A 1 72 ? -26.112 5.094 25.353 1.00 75.75 72 ALA A O 1
ATOM 624 N N . VAL A 1 73 ? -24.099 4.079 25.246 1.00 72.94 73 VAL A N 1
ATOM 625 C CA . VAL A 1 73 ? -23.573 4.922 24.165 1.00 72.94 73 VAL A CA 1
ATOM 626 C C . VAL A 1 73 ? -24.022 4.347 22.831 1.00 72.94 73 VAL A C 1
ATOM 628 O O . VAL A 1 73 ? -23.814 3.164 22.555 1.00 72.94 73 VAL A O 1
ATOM 631 N N . SER A 1 74 ? -24.619 5.185 21.990 1.00 76.00 74 SER A N 1
ATOM 632 C CA . SER A 1 74 ? -24.876 4.841 20.594 1.00 76.00 74 SER A CA 1
ATOM 633 C C . SER A 1 74 ? -23.572 4.813 19.798 1.00 76.00 74 SER A C 1
ATOM 635 O O . SER A 1 74 ? -22.709 5.657 20.011 1.00 76.00 74 SER A O 1
ATOM 637 N N . VAL A 1 75 ? -23.455 3.892 18.842 1.00 79.00 75 VAL A N 1
ATOM 638 C CA . VAL A 1 75 ? -22.349 3.881 17.866 1.00 79.00 75 VAL A CA 1
ATOM 639 C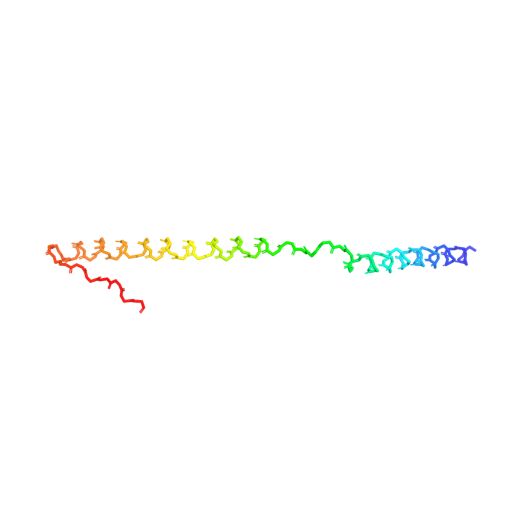 C . VAL A 1 75 ? -22.301 5.226 17.134 1.00 79.00 75 VAL A C 1
ATOM 641 O O . VAL A 1 75 ? -23.374 5.750 16.797 1.00 79.00 75 VAL A O 1
ATOM 644 N N . MET A 1 76 ? -21.109 5.792 16.882 1.00 76.75 76 MET A N 1
ATOM 645 C CA . MET A 1 76 ? -21.027 7.009 16.066 1.00 76.75 76 MET A CA 1
ATOM 646 C C . MET A 1 76 ? -21.694 6.753 14.717 1.00 76.75 76 ME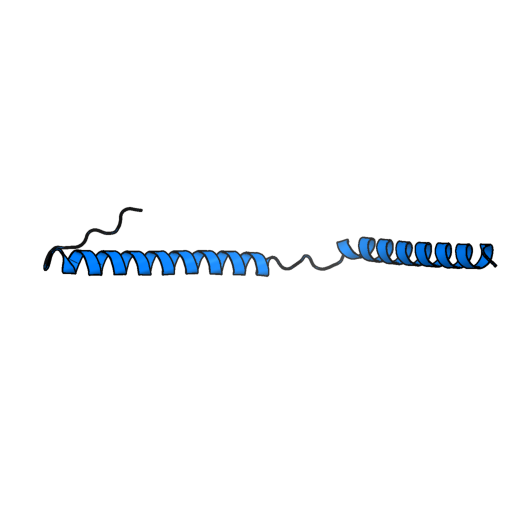T A C 1
ATOM 648 O O . MET A 1 76 ? -21.455 5.742 14.054 1.00 76.75 76 MET A O 1
ATOM 652 N N . LYS A 1 77 ? -22.543 7.692 14.299 1.00 76.94 77 LYS A N 1
ATOM 653 C CA . LYS A 1 77 ? -23.062 7.692 12.933 1.00 76.94 77 LYS A CA 1
ATOM 654 C C . LYS A 1 77 ? -21.913 8.070 12.000 1.00 76.94 77 LYS A C 1
ATOM 656 O O . LYS A 1 77 ? -21.267 9.091 12.229 1.00 76.94 77 LYS A O 1
ATOM 661 N N . ALA A 1 78 ? -21.663 7.214 11.013 1.00 59.91 78 ALA A N 1
ATOM 662 C CA . ALA A 1 78 ? -20.743 7.482 9.914 1.00 59.91 78 ALA A CA 1
ATOM 663 C C . ALA A 1 78 ? -21.284 8.586 8.997 1.00 59.91 78 ALA A C 1
ATOM 665 O O . ALA A 1 78 ? -22.530 8.683 8.870 1.00 59.91 78 ALA A O 1
#

Solvent-accessible surface area (backbone atoms only — not comparable to full-atom values): 4684 Å² total; per-residue (Å²): 114,69,68,61,55,52,50,52,49,52,52,52,51,48,57,50,51,53,52,51,53,52,52,59,68,46,51,80,75,46,80,74,82,62,66,64,63,57,53,51,49,54,52,51,53,53,52,52,49,54,52,51,52,52,53,53,49,49,54,52,48,55,54,48,43,75,78,40,75,93,60,88,77,76,79,78,82,129

pLDDT: mean 85.92, std 8.76, range [57.47, 97.56]

Secondary structure (DSSP, 8-state):
-HHHHHHHHHHHHHHHHHHHHHHHHHHTTSPPPPTHHHHHHHHHHHHHHHHHHHHHHHHHHHHHHHHSTTPPPPPPP-

Sequence (78 aa):
MATNLWKRYAEYLHTKWEKMYFWDSIEHYRRPKTFTRVVVLYASAFYTGVVGAAITEQHHKEKYWEEQPGKAVSVMKA

Mean predicted aligned error: 11.71 Å

Radius of gyration: 30.77 Å; Cα contacts (8 Å, |Δi|>4): 9; chains: 1; bounding box: 66×31×70 Å